Protein AF-A0A0H4VBC1-F1 (afdb_monomer)

Mean predicted aligned error: 12.27 Å

Structure (mmCIF, N/CA/C/O backbone):
data_AF-A0A0H4VBC1-F1
#
_entry.id   AF-A0A0H4VBC1-F1
#
loop_
_atom_site.group_PDB
_atom_site.id
_atom_site.type_symbol
_atom_site.label_atom_id
_atom_site.label_alt_id
_atom_site.label_comp_id
_atom_site.label_asym_id
_atom_site.label_entity_id
_atom_site.label_seq_id
_atom_site.pdbx_PDB_ins_code
_atom_site.Cartn_x
_atom_site.Cartn_y
_atom_site.Cartn_z
_atom_site.occupancy
_atom_site.B_iso_or_equiv
_atom_site.auth_seq_id
_atom_site.auth_comp_id
_atom_site.auth_asym_id
_atom_site.auth_atom_id
_atom_site.pdbx_PDB_model_num
ATOM 1 N N . MET A 1 1 ? 56.468 22.264 -82.785 1.00 53.75 1 MET A N 1
ATOM 2 C CA . MET A 1 1 ? 55.993 22.556 -81.410 1.00 53.75 1 MET A CA 1
ATOM 3 C C . MET A 1 1 ? 54.697 21.829 -81.029 1.00 53.75 1 MET A C 1
ATOM 5 O O . MET A 1 1 ? 54.545 21.547 -79.855 1.00 53.75 1 MET A O 1
ATOM 9 N N . SER A 1 2 ? 53.776 21.503 -81.947 1.00 61.81 2 SER A N 1
ATOM 10 C CA . SER A 1 2 ? 52.464 20.883 -81.644 1.00 61.81 2 SER A CA 1
ATOM 11 C C . SER A 1 2 ? 52.496 19.403 -81.222 1.00 61.81 2 SER A C 1
ATOM 13 O O . SER A 1 2 ? 51.635 18.975 -80.454 1.00 61.81 2 SER A O 1
ATOM 15 N N . GLU A 1 3 ? 53.475 18.618 -81.682 1.00 62.09 3 GLU A N 1
ATOM 16 C CA . GLU A 1 3 ? 53.537 17.172 -81.392 1.00 62.09 3 GLU A CA 1
ATOM 17 C C . GLU A 1 3 ? 53.832 16.857 -79.916 1.00 62.09 3 GLU A C 1
ATOM 19 O O . GLU A 1 3 ? 53.219 15.965 -79.333 1.00 62.09 3 GLU A O 1
ATOM 24 N N . ILE A 1 4 ? 54.704 17.643 -79.275 1.00 68.69 4 ILE A N 1
ATOM 25 C CA . ILE A 1 4 ? 55.049 17.481 -77.852 1.00 68.69 4 ILE A CA 1
ATOM 26 C C . ILE A 1 4 ? 53.831 17.788 -76.965 1.00 68.69 4 ILE A C 1
ATOM 28 O O . ILE A 1 4 ? 53.558 17.067 -76.007 1.00 68.69 4 ILE A O 1
ATOM 32 N N . TRP A 1 5 ? 53.051 18.815 -77.322 1.00 73.88 5 TRP A N 1
ATOM 33 C CA . TRP A 1 5 ? 51.832 19.187 -76.599 1.00 73.88 5 TRP A CA 1
ATOM 34 C C . TRP A 1 5 ? 50.707 18.161 -76.794 1.00 73.88 5 TRP A C 1
ATOM 36 O O . TRP A 1 5 ? 49.992 17.869 -75.839 1.00 73.88 5 TRP A O 1
ATOM 46 N N . SER A 1 6 ? 50.581 17.552 -77.980 1.00 78.94 6 SER A N 1
ATOM 47 C CA . SER A 1 6 ? 49.595 16.482 -78.215 1.00 78.94 6 SER A CA 1
ATOM 48 C C . SER A 1 6 ? 49.913 15.202 -77.441 1.00 78.94 6 SER A C 1
ATOM 50 O O . SER A 1 6 ? 49.010 14.614 -76.853 1.00 78.94 6 SER A O 1
ATOM 52 N N . SER A 1 7 ? 51.183 14.786 -77.389 1.00 82.88 7 SER A N 1
ATOM 53 C CA . SER A 1 7 ? 51.595 13.592 -76.633 1.00 82.88 7 SER A CA 1
ATOM 54 C C . SER A 1 7 ? 51.398 13.767 -75.121 1.00 82.88 7 SER A C 1
ATOM 56 O O . SER A 1 7 ? 50.868 12.877 -74.452 1.00 82.88 7 SER A O 1
ATOM 58 N N . GLN A 1 8 ? 51.732 14.948 -74.587 1.00 83.25 8 GLN A N 1
ATOM 59 C CA . GLN A 1 8 ? 51.510 15.274 -73.177 1.00 83.25 8 GLN A CA 1
ATOM 60 C C . GLN A 1 8 ? 50.017 15.275 -72.819 1.00 83.25 8 GLN A C 1
ATOM 62 O O . GLN A 1 8 ? 49.632 14.731 -71.786 1.00 83.25 8 GLN A O 1
ATOM 67 N N . LEU A 1 9 ? 49.168 15.853 -73.676 1.00 87.38 9 LEU A N 1
ATOM 68 C CA . LEU A 1 9 ? 47.716 15.858 -73.478 1.00 87.38 9 LEU A CA 1
ATOM 69 C C . LEU A 1 9 ? 47.111 14.453 -73.590 1.00 87.38 9 LEU A C 1
ATOM 71 O O . LEU A 1 9 ? 46.232 14.108 -72.803 1.00 87.38 9 LEU A O 1
ATOM 75 N N . PHE A 1 10 ? 47.601 13.626 -74.516 1.00 89.75 10 PHE A N 1
ATOM 76 C CA . PHE A 1 10 ? 47.170 12.237 -74.658 1.00 89.75 10 PHE A CA 1
ATOM 77 C C . PHE A 1 10 ? 47.454 11.425 -73.388 1.00 89.75 10 PHE A C 1
ATOM 79 O O . PHE A 1 10 ? 46.532 10.855 -72.805 1.00 89.75 10 PHE A O 1
ATOM 86 N N . TRP A 1 11 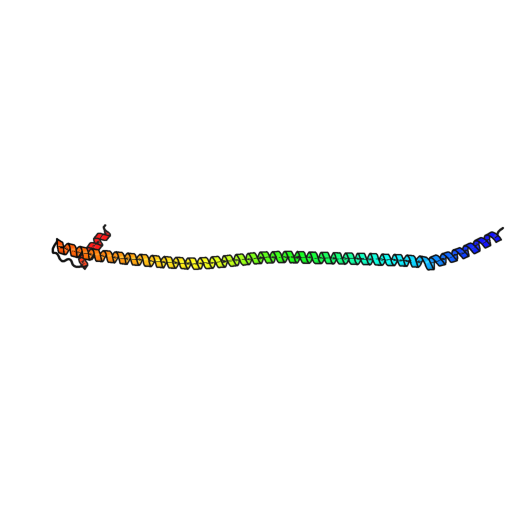? 48.701 11.417 -72.908 1.00 91.19 11 TRP A N 1
ATOM 87 C CA . TRP A 1 11 ? 49.060 10.686 -71.688 1.00 91.19 11 TRP A CA 1
ATOM 88 C C . TRP A 1 11 ? 48.377 11.240 -70.438 1.00 91.19 11 TRP A C 1
ATOM 90 O O . TRP A 1 11 ? 47.981 10.464 -69.569 1.00 91.19 11 TRP A O 1
ATOM 100 N N . LEU A 1 12 ? 48.172 12.558 -70.367 1.00 93.06 12 LEU A N 1
ATOM 101 C CA . LEU A 1 12 ? 47.396 13.178 -69.298 1.00 93.06 12 LEU A CA 1
ATOM 102 C C . LEU A 1 12 ? 45.958 12.653 -69.278 1.00 93.06 12 LEU A C 1
ATOM 104 O O . LEU A 1 12 ? 45.491 12.250 -68.217 1.00 93.06 12 LEU A O 1
ATOM 108 N N . LEU A 1 13 ? 45.274 12.592 -70.424 1.00 94.25 13 LEU A N 1
ATOM 109 C CA . LEU A 1 13 ? 43.914 12.047 -70.506 1.00 94.25 13 LEU A CA 1
ATOM 110 C C . LEU A 1 13 ? 43.861 10.552 -70.176 1.00 94.25 13 LEU A C 1
ATOM 112 O O . LEU A 1 13 ? 42.933 10.121 -69.494 1.00 94.25 13 LEU A O 1
ATOM 116 N N . VAL A 1 14 ? 44.855 9.769 -70.604 1.00 95.00 14 VAL A N 1
ATOM 117 C CA . VAL A 1 14 ? 44.938 8.334 -70.285 1.00 95.00 14 VAL A CA 1
ATOM 118 C C . VAL A 1 14 ? 45.088 8.115 -68.778 1.00 95.00 14 VAL A C 1
ATOM 120 O O . VAL A 1 14 ? 44.317 7.359 -68.186 1.00 95.00 14 VAL A O 1
ATOM 123 N N . ILE A 1 15 ? 46.041 8.797 -68.134 1.00 94.31 15 ILE A N 1
ATOM 124 C CA . ILE A 1 15 ? 46.277 8.664 -66.689 1.00 94.31 15 ILE A CA 1
ATOM 125 C C . ILE A 1 15 ? 45.087 9.216 -65.901 1.00 94.31 15 ILE A C 1
ATOM 127 O O . ILE A 1 15 ? 44.619 8.573 -64.962 1.00 94.31 15 ILE A O 1
ATOM 131 N N . PHE A 1 16 ? 44.562 10.376 -66.297 1.00 94.75 16 PHE A N 1
ATOM 132 C CA . PHE A 1 16 ? 43.399 10.981 -65.658 1.00 94.75 16 PHE A CA 1
ATOM 133 C C . PHE A 1 16 ? 42.169 10.074 -65.753 1.00 94.75 16 PHE A C 1
ATOM 135 O O . PHE A 1 16 ? 41.507 9.839 -64.745 1.00 94.75 16 PHE A O 1
ATOM 142 N N . GLY A 1 17 ? 41.894 9.505 -66.929 1.00 95.19 17 GLY A N 1
ATOM 143 C CA . GLY A 1 17 ? 40.803 8.554 -67.128 1.00 95.19 17 GLY A CA 1
ATOM 144 C C . GLY A 1 17 ? 40.964 7.300 -66.268 1.00 95.19 17 GLY A C 1
ATOM 145 O O . GLY A 1 17 ? 40.009 6.872 -65.622 1.00 95.19 17 GLY A O 1
ATOM 146 N N . LEU A 1 18 ? 42.180 6.751 -66.184 1.00 95.19 18 LEU A N 1
ATOM 147 C CA . LEU A 1 18 ? 42.472 5.594 -65.337 1.00 95.19 18 LEU A CA 1
ATOM 148 C C . LEU A 1 18 ? 42.237 5.901 -63.850 1.00 95.19 18 LEU A C 1
ATOM 150 O O . LEU A 1 18 ? 41.535 5.149 -63.174 1.00 95.19 18 LEU A O 1
ATOM 154 N N . VAL A 1 19 ? 42.752 7.025 -63.344 1.00 94.25 19 VAL A N 1
ATOM 155 C CA . VAL A 1 19 ? 42.541 7.454 -61.951 1.00 94.25 19 VAL A CA 1
ATOM 156 C C . VAL A 1 19 ? 41.061 7.723 -61.672 1.00 94.25 19 VAL A C 1
ATOM 158 O O . VAL A 1 19 ? 40.542 7.275 -60.649 1.00 94.25 19 VAL A O 1
ATOM 161 N N . TYR A 1 20 ? 40.359 8.391 -62.589 1.00 94.75 20 TYR A N 1
ATOM 162 C CA . TYR A 1 20 ? 38.929 8.667 -62.468 1.00 94.75 20 TYR A CA 1
ATOM 163 C C . TYR A 1 20 ? 38.113 7.376 -62.345 1.00 94.75 20 TYR A C 1
ATOM 165 O O . TYR A 1 20 ? 37.266 7.262 -61.459 1.00 94.75 20 TYR A O 1
ATOM 173 N N . VAL A 1 21 ? 38.405 6.369 -63.175 1.00 94.44 21 VAL A N 1
ATOM 174 C CA . VAL A 1 21 ? 37.735 5.063 -63.107 1.00 94.44 21 VAL A CA 1
ATOM 175 C C . VAL A 1 21 ? 38.075 4.330 -61.808 1.00 94.44 21 VAL A C 1
ATOM 177 O O . VAL A 1 21 ? 37.172 3.785 -61.175 1.00 94.44 21 VAL A O 1
ATOM 180 N N . VAL A 1 22 ? 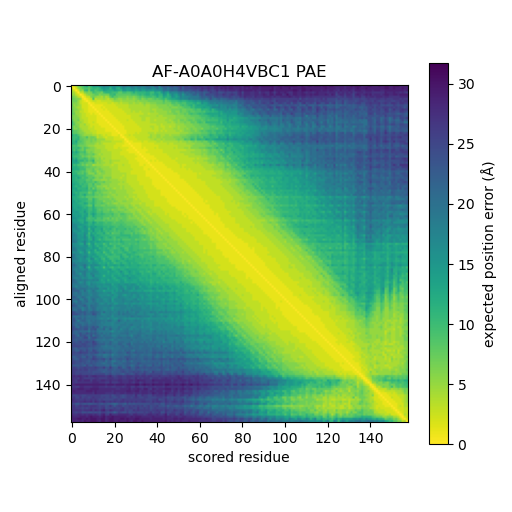39.333 4.342 -61.360 1.00 94.31 22 VAL A N 1
ATOM 181 C CA . VAL A 1 22 ? 39.739 3.697 -60.096 1.00 94.31 22 VAL A CA 1
ATOM 182 C C . VAL A 1 22 ? 39.043 4.335 -58.890 1.00 94.31 22 VAL A C 1
ATOM 184 O O . VAL A 1 22 ? 38.523 3.625 -58.028 1.00 94.31 22 VAL A O 1
ATOM 187 N N . ILE A 1 23 ? 38.972 5.665 -58.831 1.00 94.06 23 ILE A N 1
ATOM 188 C CA . ILE A 1 23 ? 38.303 6.374 -57.734 1.00 94.06 23 ILE A CA 1
ATOM 189 C C . ILE A 1 23 ? 36.786 6.178 -57.821 1.00 94.06 23 ILE A C 1
ATOM 191 O O . ILE A 1 23 ? 36.169 5.772 -56.836 1.00 94.06 23 ILE A O 1
ATOM 195 N N . GLY A 1 24 ? 36.191 6.402 -58.995 1.00 92.81 24 GLY A N 1
ATOM 196 C CA . GLY A 1 24 ? 34.745 6.331 -59.202 1.00 92.81 24 GLY A CA 1
ATOM 197 C C . GLY A 1 24 ? 34.171 4.922 -59.043 1.00 92.81 24 GLY A C 1
ATOM 198 O O . GLY A 1 24 ? 33.107 4.754 -58.453 1.00 92.81 24 GLY A O 1
ATOM 199 N N . ARG A 1 25 ? 34.876 3.890 -59.521 1.00 91.25 25 ARG A N 1
ATOM 200 C CA . ARG A 1 25 ? 34.430 2.488 -59.442 1.00 91.25 25 ARG A CA 1
ATOM 201 C C . ARG A 1 25 ? 34.923 1.773 -58.178 1.00 91.25 25 ARG A C 1
ATOM 203 O O . ARG A 1 25 ? 34.336 0.763 -57.806 1.00 91.25 25 ARG A O 1
ATOM 210 N N . GLY A 1 26 ? 35.988 2.262 -57.538 1.00 92.31 26 GLY A N 1
ATOM 211 C CA . GLY A 1 26 ? 36.637 1.603 -56.401 1.00 92.31 26 GLY A CA 1
ATOM 212 C C . GLY A 1 26 ? 36.434 2.312 -55.062 1.00 92.31 26 GLY A C 1
ATOM 213 O O . GLY A 1 26 ? 35.865 1.734 -54.137 1.00 92.31 26 GLY A O 1
ATOM 214 N N . MET A 1 27 ? 36.908 3.554 -54.933 1.00 91.94 27 MET A N 1
ATOM 215 C CA . MET A 1 27 ? 36.897 4.280 -53.653 1.00 91.94 27 MET A CA 1
ATOM 216 C C . MET A 1 27 ? 35.520 4.848 -53.298 1.00 91.94 27 MET A C 1
ATOM 218 O O . MET A 1 27 ? 35.065 4.670 -52.169 1.00 91.94 27 MET A O 1
ATOM 222 N N . VAL A 1 28 ? 34.835 5.487 -54.251 1.00 93.25 28 VAL A N 1
ATOM 223 C CA . VAL A 1 28 ? 33.527 6.124 -54.016 1.00 93.25 28 VAL A CA 1
ATOM 224 C C . VAL A 1 28 ? 32.477 5.127 -53.495 1.00 93.25 28 VAL A C 1
ATOM 226 O O . VAL A 1 28 ? 31.852 5.432 -52.477 1.00 93.25 28 VAL A O 1
ATOM 229 N N . PRO A 1 29 ? 32.314 3.914 -54.070 1.00 94.25 29 PRO A N 1
ATOM 230 C CA . PRO A 1 29 ? 31.348 2.942 -53.555 1.00 94.25 29 PRO A CA 1
ATOM 231 C C . PRO A 1 29 ? 31.647 2.492 -52.120 1.00 94.25 29 PRO A C 1
ATOM 233 O O . PRO A 1 29 ? 30.723 2.314 -51.332 1.00 94.25 29 PRO A O 1
ATOM 236 N N . LYS A 1 30 ? 32.928 2.357 -51.744 1.00 92.88 30 LYS A N 1
ATOM 237 C CA . LYS A 1 30 ? 33.328 1.976 -50.377 1.00 92.88 30 LYS A CA 1
ATOM 238 C C . LYS A 1 30 ? 33.007 3.055 -49.342 1.00 92.88 30 LYS A C 1
ATOM 240 O O . LYS A 1 30 ? 32.591 2.736 -48.227 1.00 92.88 30 LYS A O 1
ATOM 245 N N . VAL A 1 31 ? 33.185 4.325 -49.705 1.00 93.81 31 VAL A N 1
ATOM 246 C CA . VAL A 1 31 ? 32.817 5.449 -48.832 1.00 93.81 31 VAL A CA 1
ATOM 247 C C . VAL A 1 31 ? 31.300 5.508 -48.674 1.00 93.81 31 VAL A C 1
ATOM 249 O O . VAL A 1 31 ? 30.819 5.547 -47.545 1.00 93.81 31 VAL A O 1
ATOM 252 N N . MET A 1 32 ? 30.551 5.409 -49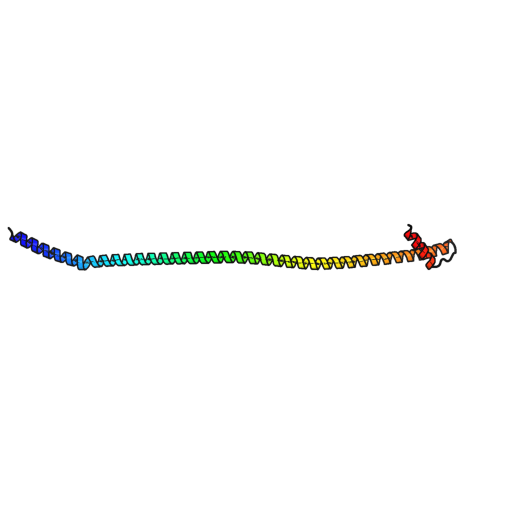.777 1.00 94.69 32 MET A N 1
ATOM 253 C CA . MET A 1 32 ? 29.084 5.394 -49.738 1.00 94.69 32 MET A CA 1
ATOM 254 C C . MET A 1 32 ? 28.532 4.227 -48.912 1.00 94.69 32 MET A C 1
ATOM 256 O O . MET A 1 32 ? 27.594 4.416 -48.145 1.00 94.69 32 MET A O 1
ATOM 260 N N . GLN A 1 33 ? 29.142 3.041 -48.998 1.00 95.25 33 GLN A N 1
ATOM 261 C CA . GLN A 1 33 ? 28.757 1.895 -48.172 1.00 95.25 33 GLN A CA 1
ATOM 262 C C . GLN A 1 33 ? 28.969 2.167 -46.677 1.00 95.25 33 GLN A C 1
ATOM 264 O O . GLN A 1 33 ? 28.088 1.879 -45.874 1.00 95.25 33 GLN A O 1
ATOM 269 N N . THR A 1 34 ? 30.117 2.734 -46.295 1.00 95.44 34 THR A N 1
ATOM 270 C CA . THR A 1 34 ? 30.400 3.072 -44.888 1.00 95.44 34 THR A CA 1
ATOM 271 C C . THR A 1 34 ? 29.424 4.118 -44.351 1.00 95.44 34 THR A C 1
ATOM 273 O O . THR A 1 34 ? 28.961 3.993 -43.220 1.00 95.44 34 THR A O 1
ATOM 276 N N . VAL A 1 35 ? 29.102 5.136 -45.154 1.00 96.00 35 VAL A N 1
ATOM 277 C CA . VAL A 1 35 ? 28.112 6.159 -44.787 1.00 96.00 35 VAL A CA 1
ATOM 278 C C . VAL A 1 35 ? 26.736 5.518 -44.611 1.00 96.00 35 VAL A C 1
ATOM 280 O O . VAL A 1 35 ? 26.155 5.651 -43.542 1.00 96.00 35 VAL A O 1
ATOM 283 N N . GLY A 1 36 ? 26.278 4.713 -45.575 1.00 96.44 36 GLY A N 1
ATOM 284 C CA . GLY A 1 36 ? 24.988 4.025 -45.477 1.00 96.44 36 GLY A CA 1
ATOM 285 C C . GLY A 1 36 ? 24.887 3.064 -44.286 1.00 96.44 36 GLY A C 1
ATOM 286 O O . GLY A 1 36 ? 23.842 2.994 -43.644 1.00 96.44 36 GLY A O 1
ATOM 287 N N . LEU A 1 37 ? 25.972 2.359 -43.941 1.00 96.50 37 LEU A N 1
ATOM 288 C CA . LEU A 1 37 ? 26.025 1.517 -42.740 1.00 96.50 37 LEU A CA 1
ATOM 289 C C . LEU A 1 37 ? 25.859 2.343 -41.461 1.00 96.50 37 LEU A C 1
ATOM 291 O O . LEU A 1 37 ? 25.099 1.949 -40.581 1.00 96.50 37 LEU A O 1
ATOM 295 N N . ARG A 1 38 ? 26.544 3.489 -41.364 1.00 97.19 38 ARG A N 1
ATOM 296 C CA . ARG A 1 38 ? 26.417 4.393 -40.212 1.00 97.19 38 ARG A CA 1
ATOM 297 C C . ARG A 1 38 ? 25.023 4.989 -40.117 1.00 97.19 38 ARG A C 1
ATOM 299 O O . ARG A 1 38 ? 24.458 4.980 -39.032 1.00 97.19 38 ARG A O 1
ATOM 306 N N . ASP A 1 39 ? 24.459 5.444 -41.229 1.00 96.94 39 ASP A N 1
ATOM 307 C CA . ASP A 1 39 ? 23.107 6.004 -41.257 1.00 96.94 39 ASP A CA 1
ATOM 308 C C . ASP A 1 39 ? 22.075 4.958 -40.825 1.00 96.94 39 ASP A C 1
ATOM 310 O O . ASP A 1 39 ? 21.218 5.239 -39.989 1.00 96.94 39 ASP A O 1
ATOM 314 N N . SER A 1 40 ? 22.200 3.722 -41.320 1.00 97.19 40 SER A N 1
ATOM 315 C CA . SER A 1 40 ? 21.334 2.614 -40.907 1.00 97.19 40 SER A CA 1
ATOM 316 C C . SER A 1 40 ? 21.502 2.266 -39.431 1.00 97.19 40 SER A C 1
ATOM 318 O O . SER A 1 40 ? 20.513 1.943 -38.775 1.00 97.19 40 SER A O 1
ATOM 320 N N . GLN A 1 41 ? 22.729 2.300 -38.909 1.00 97.69 41 GLN A N 1
ATOM 321 C CA . GLN A 1 41 ? 22.994 2.029 -37.501 1.00 97.69 41 GLN A CA 1
ATOM 322 C C . GLN A 1 41 ? 22.396 3.121 -36.612 1.00 97.69 41 GLN A C 1
ATOM 324 O O . GLN A 1 41 ? 21.658 2.806 -35.689 1.00 97.69 41 GLN A O 1
ATOM 329 N N . ILE A 1 42 ? 22.633 4.395 -36.935 1.00 97.94 42 ILE A N 1
ATOM 330 C CA . ILE A 1 42 ? 22.081 5.539 -36.199 1.00 97.94 42 ILE A CA 1
ATOM 331 C C . ILE A 1 42 ? 20.551 5.506 -36.222 1.00 97.94 42 ILE A C 1
ATOM 333 O O . ILE A 1 42 ? 19.918 5.710 -35.189 1.00 97.94 42 ILE A O 1
ATOM 337 N N . ALA A 1 43 ? 19.948 5.224 -37.381 1.00 97.69 43 ALA A N 1
ATOM 338 C CA . ALA A 1 43 ? 18.500 5.090 -37.494 1.00 97.69 43 ALA A CA 1
ATOM 339 C C . ALA A 1 43 ? 17.966 3.933 -36.634 1.00 97.69 43 ALA A C 1
ATOM 341 O O . ALA A 1 43 ? 16.946 4.093 -35.965 1.00 97.69 43 ALA A O 1
ATOM 342 N N . GLY A 1 44 ? 18.665 2.794 -36.617 1.00 98.19 44 GLY A N 1
ATOM 343 C CA . GLY A 1 44 ? 18.325 1.648 -35.774 1.00 98.19 44 GLY A CA 1
ATOM 344 C C . GLY A 1 44 ? 18.427 1.960 -34.282 1.00 98.19 44 GLY A C 1
ATOM 345 O O . GLY A 1 44 ? 17.490 1.684 -33.535 1.00 98.19 44 GLY A O 1
ATOM 346 N N . ASP A 1 45 ? 19.519 2.595 -33.860 1.00 97.88 45 ASP A N 1
ATOM 347 C CA . ASP A 1 45 ? 19.756 2.973 -32.467 1.00 97.88 45 ASP A CA 1
ATOM 348 C C . ASP A 1 45 ? 18.722 4.003 -31.989 1.00 97.88 45 ASP A C 1
ATOM 350 O O . ASP A 1 45 ? 18.189 3.882 -30.885 1.00 97.88 45 ASP A O 1
ATOM 354 N N . LEU A 1 46 ? 18.376 4.983 -32.832 1.00 98.19 46 LEU A N 1
ATOM 355 C CA . LEU A 1 46 ? 17.349 5.975 -32.517 1.00 98.19 46 LEU A CA 1
ATOM 356 C C . LEU A 1 46 ? 15.958 5.339 -32.414 1.00 98.19 46 LEU A C 1
ATOM 358 O O . LEU A 1 46 ? 15.218 5.644 -31.481 1.00 98.19 46 LEU A O 1
ATOM 362 N N . ALA A 1 47 ? 15.610 4.432 -33.332 1.00 98.19 47 ALA A N 1
ATOM 363 C CA . ALA A 1 47 ? 14.341 3.711 -33.283 1.00 98.19 47 ALA A CA 1
ATOM 364 C C . ALA A 1 47 ? 14.241 2.822 -32.033 1.00 98.19 47 ALA A C 1
ATOM 366 O O . ALA A 1 47 ? 13.207 2.806 -31.369 1.00 98.19 47 ALA A O 1
ATOM 367 N N . ALA A 1 48 ? 15.324 2.127 -31.673 1.00 98.06 48 ALA A N 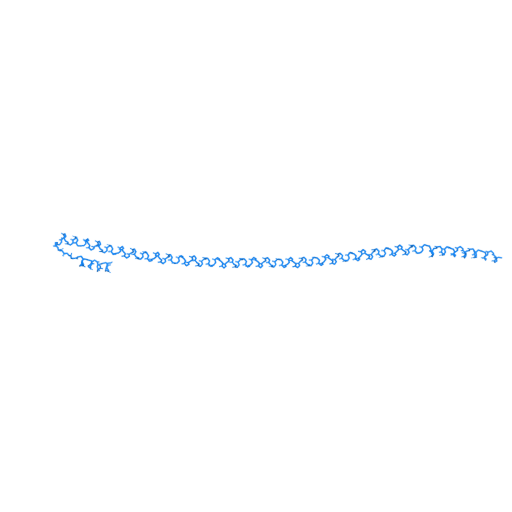1
ATOM 368 C CA . ALA A 1 48 ? 15.383 1.317 -30.461 1.00 98.06 48 ALA A CA 1
ATOM 369 C C . ALA A 1 48 ? 15.272 2.176 -29.193 1.00 98.06 48 ALA A C 1
ATOM 371 O O . ALA A 1 48 ? 14.546 1.816 -28.268 1.00 98.06 48 ALA A O 1
ATOM 372 N N . ALA A 1 49 ? 15.947 3.329 -29.157 1.00 98.06 49 ALA A N 1
ATOM 373 C CA . ALA A 1 49 ? 15.858 4.268 -28.045 1.00 98.06 49 ALA A CA 1
ATOM 374 C C . ALA A 1 49 ? 14.443 4.838 -27.888 1.00 98.06 49 ALA A C 1
ATOM 376 O O . ALA A 1 49 ? 13.949 4.913 -26.764 1.00 98.06 49 ALA A O 1
ATOM 377 N N . GLN A 1 50 ? 13.781 5.196 -28.994 1.00 98.06 50 GLN A N 1
ATOM 378 C CA . GLN A 1 50 ? 12.401 5.677 -28.965 1.00 98.06 50 GLN A CA 1
ATOM 379 C C . GLN A 1 50 ? 11.447 4.584 -28.479 1.00 98.06 50 GLN A C 1
ATOM 381 O O . GLN A 1 50 ? 10.696 4.817 -27.543 1.00 98.06 50 GLN A O 1
ATOM 386 N N . ALA A 1 51 ? 11.543 3.367 -29.020 1.00 98.12 51 ALA A N 1
ATOM 387 C CA . ALA A 1 51 ? 10.707 2.250 -28.583 1.00 98.12 51 ALA A CA 1
ATOM 388 C C . ALA A 1 51 ? 10.900 1.922 -27.091 1.00 98.12 51 ALA A C 1
ATOM 390 O O . ALA A 1 51 ? 9.937 1.634 -26.383 1.00 98.12 51 ALA A O 1
ATOM 391 N N . ALA A 1 52 ? 12.138 1.994 -26.591 1.00 98.06 52 ALA A N 1
ATOM 392 C CA . ALA A 1 52 ? 12.425 1.807 -25.173 1.00 98.06 52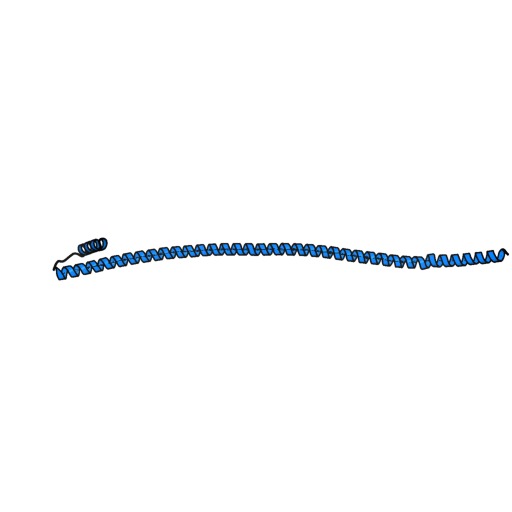 ALA A CA 1
ATOM 393 C C . ALA A 1 52 ? 11.849 2.935 -24.301 1.00 98.06 52 ALA A C 1
ATOM 395 O O . ALA A 1 52 ? 11.435 2.673 -23.173 1.00 98.06 52 ALA A O 1
ATOM 396 N N . ARG A 1 53 ? 11.822 4.177 -24.805 1.00 98.25 53 ARG A N 1
ATOM 397 C CA . ARG A 1 53 ? 11.182 5.313 -24.127 1.00 98.25 53 ARG A CA 1
ATOM 398 C C . ARG A 1 53 ? 9.673 5.151 -24.079 1.00 98.25 53 ARG A C 1
ATOM 400 O O . ARG A 1 53 ? 9.123 5.187 -22.987 1.00 98.25 53 ARG A O 1
ATOM 407 N N . ASP A 1 54 ? 9.048 4.864 -25.213 1.00 98.31 54 ASP A N 1
ATOM 408 C CA . ASP A 1 54 ? 7.600 4.680 -25.304 1.00 98.31 54 ASP A CA 1
ATOM 409 C C . ASP A 1 54 ? 7.133 3.537 -24.383 1.00 98.31 54 ASP A C 1
ATOM 411 O O . ASP A 1 54 ? 6.178 3.692 -23.626 1.00 98.31 54 ASP A O 1
ATOM 415 N N . ALA A 1 55 ? 7.860 2.412 -24.364 1.00 97.81 55 ALA A N 1
ATOM 416 C CA . ALA A 1 55 ? 7.557 1.292 -23.474 1.00 97.81 55 ALA A CA 1
ATOM 417 C C . ALA A 1 55 ? 7.743 1.635 -21.984 1.00 97.81 55 ALA A C 1
ATOM 419 O O . ALA A 1 55 ? 7.009 1.126 -21.134 1.00 97.81 55 ALA A O 1
ATOM 420 N N . ALA A 1 56 ? 8.729 2.472 -21.645 1.00 98.06 56 ALA A N 1
ATOM 421 C CA . ALA A 1 56 ? 8.935 2.929 -20.274 1.00 98.06 56 ALA A CA 1
ATOM 422 C C . ALA A 1 56 ? 7.810 3.871 -19.824 1.00 98.06 56 ALA A C 1
ATOM 424 O O . ALA A 1 56 ? 7.299 3.703 -18.717 1.00 98.06 56 ALA A O 1
ATOM 425 N N . ASP A 1 57 ? 7.400 4.799 -20.688 1.00 98.12 57 ASP A N 1
ATOM 426 C CA . ASP A 1 57 ? 6.319 5.746 -20.414 1.00 98.12 57 ASP A CA 1
ATOM 427 C C . ASP A 1 57 ? 4.976 5.009 -20.249 1.00 98.12 57 ASP A C 1
ATOM 429 O O . ASP A 1 57 ? 4.254 5.252 -19.280 1.00 98.12 57 ASP A O 1
ATOM 433 N N . GLU A 1 58 ? 4.676 4.028 -21.110 1.00 97.94 58 GLU A N 1
ATOM 434 C CA . GLU A 1 58 ? 3.480 3.180 -20.986 1.00 97.94 58 GLU A CA 1
ATOM 435 C C . GLU A 1 58 ? 3.496 2.364 -19.681 1.00 97.94 58 GLU A C 1
ATOM 437 O O . GLU A 1 58 ? 2.496 2.290 -18.957 1.00 97.94 58 GLU A O 1
ATOM 442 N N . ALA A 1 59 ? 4.641 1.766 -19.338 1.00 97.94 59 ALA A N 1
ATOM 443 C CA . ALA A 1 59 ? 4.789 1.008 -18.100 1.00 97.94 59 ALA A CA 1
ATOM 444 C C . ALA A 1 59 ? 4.637 1.899 -16.857 1.00 97.94 59 ALA A C 1
ATOM 446 O O . ALA A 1 59 ? 4.027 1.475 -15.867 1.00 97.94 59 ALA A O 1
ATOM 447 N N . GLU A 1 60 ? 5.165 3.124 -16.902 1.00 97.94 60 GLU A N 1
ATOM 448 C CA . GLU A 1 60 ? 5.021 4.109 -15.836 1.00 97.94 60 GLU A CA 1
ATOM 449 C C . GLU A 1 60 ? 3.561 4.545 -15.678 1.00 97.94 60 GLU A C 1
ATOM 451 O O . GLU A 1 60 ? 3.046 4.545 -14.558 1.00 97.94 60 GLU A O 1
ATOM 456 N N . GLU A 1 61 ? 2.862 4.853 -16.770 1.00 97.75 61 GLU A N 1
ATOM 457 C CA . GLU A 1 61 ? 1.445 5.218 -16.733 1.00 97.75 61 GLU A CA 1
ATOM 458 C C . GLU A 1 61 ? 0.589 4.074 -16.168 1.00 97.75 61 GLU A C 1
ATOM 460 O O . GLU A 1 61 ? -0.206 4.276 -15.242 1.00 97.75 61 GLU A O 1
ATOM 465 N N . ALA A 1 62 ? 0.806 2.843 -16.640 1.00 97.38 62 ALA A N 1
ATOM 466 C CA . ALA A 1 62 ? 0.111 1.662 -16.140 1.00 97.38 62 ALA A CA 1
ATOM 467 C C . ALA A 1 62 ? 0.419 1.385 -14.660 1.00 97.38 62 ALA A C 1
ATOM 469 O O . ALA A 1 62 ? -0.443 0.913 -13.910 1.00 97.38 62 ALA A O 1
ATOM 470 N N . TRP A 1 63 ? 1.647 1.643 -14.206 1.00 97.44 63 TRP A N 1
ATOM 471 C CA . TRP A 1 63 ? 2.003 1.548 -12.791 1.00 97.44 63 TRP A CA 1
ATOM 472 C C . TRP A 1 63 ? 1.308 2.628 -11.958 1.00 97.44 63 TRP A C 1
ATOM 474 O O . TRP A 1 63 ? 0.654 2.286 -10.975 1.00 97.44 63 TRP A O 1
ATOM 484 N N . ARG A 1 64 ? 1.352 3.896 -12.386 1.00 97.44 64 ARG A N 1
ATOM 485 C CA . ARG A 1 64 ? 0.681 5.017 -11.705 1.00 97.44 64 ARG A CA 1
ATOM 486 C C . ARG A 1 64 ? -0.824 4.785 -11.579 1.00 97.44 64 ARG A C 1
ATOM 488 O O . ARG A 1 64 ? -1.386 4.998 -10.508 1.00 97.44 64 ARG A O 1
ATOM 495 N N . LYS A 1 65 ? -1.474 4.295 -12.640 1.00 97.62 65 LYS A N 1
ATOM 496 C CA . LYS A 1 65 ? -2.902 3.954 -12.616 1.00 97.62 65 LYS A CA 1
ATOM 497 C C . LYS A 1 65 ? -3.202 2.860 -11.590 1.00 97.62 65 LYS A C 1
ATOM 499 O O . LYS A 1 65 ? -4.068 3.045 -10.741 1.00 97.62 65 LYS A O 1
ATOM 504 N N . ARG A 1 66 ? -2.453 1.751 -11.624 1.00 97.06 66 ARG A N 1
ATOM 505 C CA . ARG A 1 66 ? -2.622 0.645 -10.665 1.00 97.06 66 ARG A CA 1
ATOM 506 C C . ARG A 1 66 ? -2.384 1.089 -9.226 1.00 97.06 66 ARG A C 1
ATOM 508 O O . ARG A 1 66 ? -3.120 0.664 -8.345 1.00 97.06 66 ARG A O 1
ATOM 515 N N . GLU A 1 67 ? -1.383 1.930 -8.986 1.00 97.50 67 GLU A N 1
ATOM 516 C CA . GLU A 1 67 ? -1.074 2.445 -7.651 1.00 97.50 67 GLU A CA 1
ATOM 517 C C . GLU A 1 67 ? -2.202 3.330 -7.108 1.00 97.50 67 GLU A C 1
ATOM 519 O O . GLU A 1 67 ? -2.627 3.153 -5.965 1.00 97.50 67 GLU A O 1
ATOM 524 N N . ASN A 1 68 ? -2.749 4.227 -7.933 1.00 97.06 68 ASN A N 1
ATOM 525 C CA . ASN A 1 68 ? -3.890 5.056 -7.547 1.00 97.06 68 ASN A CA 1
ATOM 526 C C . ASN A 1 68 ? -5.130 4.205 -7.243 1.00 97.06 68 ASN A C 1
ATOM 528 O O . ASN A 1 68 ? -5.717 4.351 -6.174 1.00 97.06 68 ASN A O 1
ATOM 532 N N . GLU A 1 69 ? -5.474 3.254 -8.116 1.00 97.25 69 GLU A N 1
ATOM 533 C CA . GLU A 1 69 ? -6.602 2.346 -7.876 1.00 97.25 69 GLU A CA 1
ATOM 534 C C . GLU A 1 69 ? -6.389 1.478 -6.624 1.00 97.25 69 GLU A C 1
ATOM 536 O O . GLU A 1 69 ? -7.328 1.208 -5.879 1.00 97.25 69 GLU A O 1
ATOM 541 N N . ASN A 1 70 ? -5.159 1.019 -6.364 1.00 97.44 70 ASN A N 1
ATOM 542 C CA . ASN A 1 70 ? -4.833 0.267 -5.152 1.00 97.44 70 ASN A CA 1
ATOM 543 C C . ASN A 1 70 ? -5.016 1.128 -3.897 1.00 97.44 70 ASN A C 1
ATOM 545 O O . ASN A 1 70 ? -5.540 0.638 -2.896 1.00 97.44 70 ASN A O 1
ATOM 549 N N . ARG A 1 71 ? -4.602 2.398 -3.945 1.00 97.31 71 ARG A N 1
ATOM 550 C CA . ARG A 1 71 ? -4.759 3.350 -2.841 1.00 97.31 71 ARG A CA 1
ATOM 551 C C . ARG A 1 71 ? -6.229 3.647 -2.559 1.00 97.31 71 ARG A C 1
ATOM 553 O O . ARG A 1 71 ? -6.619 3.642 -1.394 1.00 97.31 71 ARG A O 1
ATOM 560 N N . GLU A 1 72 ? -7.032 3.856 -3.598 1.00 97.50 72 GLU A N 1
ATOM 561 C CA . GLU A 1 72 ? -8.485 4.026 -3.480 1.00 97.50 72 GLU A CA 1
ATOM 562 C C . GLU A 1 72 ? -9.129 2.780 -2.863 1.00 97.50 72 GLU A C 1
ATOM 564 O O . GLU A 1 72 ? -9.767 2.875 -1.817 1.00 97.50 72 GLU A O 1
ATOM 569 N N . ARG A 1 73 ? -8.840 1.589 -3.406 1.00 97.12 73 ARG A N 1
ATOM 570 C CA . ARG A 1 73 ? -9.348 0.315 -2.868 1.00 97.12 73 ARG A CA 1
ATOM 571 C C . ARG A 1 73 ? -8.939 0.077 -1.412 1.00 97.12 73 ARG A C 1
ATOM 573 O O . ARG A 1 73 ? -9.729 -0.444 -0.630 1.00 97.12 73 ARG A O 1
ATOM 580 N N . ALA A 1 74 ? -7.722 0.458 -1.025 1.00 97.19 74 ALA A N 1
ATOM 581 C CA . ALA A 1 74 ? -7.271 0.363 0.361 1.00 97.19 74 ALA A CA 1
ATOM 582 C C . ALA A 1 74 ? -8.038 1.326 1.280 1.00 97.19 74 ALA A C 1
ATOM 584 O O . ALA A 1 74 ? -8.428 0.939 2.383 1.00 97.19 74 ALA A O 1
ATOM 585 N N . GLN A 1 75 ? -8.275 2.563 0.836 1.00 97.75 75 GLN A N 1
ATOM 586 C CA . GLN A 1 75 ? -9.047 3.543 1.596 1.00 97.75 75 GLN A CA 1
ATOM 587 C C . GLN A 1 75 ? -10.502 3.093 1.772 1.00 97.75 75 GLN A C 1
ATOM 589 O O . GLN A 1 75 ? -11.032 3.180 2.882 1.00 97.75 75 GLN A O 1
ATOM 594 N N . ASP A 1 76 ? -11.113 2.558 0.716 1.00 97.88 76 ASP A N 1
ATOM 595 C CA . ASP A 1 76 ? -12.470 2.015 0.746 1.00 97.88 76 ASP A CA 1
ATOM 596 C C . ASP A 1 76 ? -12.575 0.826 1.698 1.00 97.88 76 ASP A C 1
ATOM 598 O O . ASP A 1 76 ? -13.450 0.813 2.561 1.00 97.88 76 ASP A O 1
ATOM 602 N N . LEU A 1 77 ? -11.627 -0.115 1.636 1.00 98.19 77 LEU A N 1
ATOM 603 C CA . LEU A 1 77 ? -11.587 -1.263 2.543 1.00 98.19 77 LEU A CA 1
ATOM 604 C C . LEU A 1 77 ? -11.470 -0.829 4.011 1.00 98.19 77 LEU A C 1
ATOM 606 O O . LEU A 1 77 ? -12.141 -1.379 4.885 1.00 98.19 77 LEU A O 1
ATOM 610 N N . VAL A 1 78 ? -10.630 0.168 4.303 1.00 97.88 78 VAL A N 1
ATOM 611 C CA . VAL A 1 78 ? -10.491 0.713 5.662 1.00 97.88 78 VAL A CA 1
ATOM 612 C C . VAL A 1 78 ? -11.784 1.389 6.116 1.00 97.88 78 VAL A C 1
ATOM 614 O O . VAL A 1 78 ? -12.183 1.224 7.271 1.00 97.88 78 VAL A O 1
ATOM 617 N N . ASN A 1 79 ? -12.444 2.139 5.236 1.00 97.94 79 ASN A N 1
ATOM 618 C CA . ASN A 1 79 ? -13.707 2.805 5.544 1.00 97.94 79 ASN A CA 1
ATOM 619 C C . ASN A 1 79 ? -14.832 1.788 5.787 1.00 97.94 79 ASN A C 1
ATOM 621 O O . ASN A 1 79 ? -15.545 1.901 6.783 1.00 97.94 79 ASN A O 1
ATOM 625 N N . GLU A 1 80 ? -14.942 0.761 4.943 1.00 97.81 80 GLU A N 1
ATOM 626 C CA . GLU A 1 80 ? -15.903 -0.333 5.097 1.00 97.81 80 GLU A CA 1
ATOM 627 C C . GLU A 1 80 ? -15.665 -1.097 6.405 1.00 97.81 80 GLU A C 1
ATOM 629 O O . GLU A 1 80 ? -16.595 -1.311 7.187 1.00 97.81 80 GLU A O 1
ATOM 634 N N . ALA A 1 81 ? -14.411 -1.452 6.700 1.00 97.88 81 ALA A N 1
ATOM 635 C CA . ALA A 1 81 ? -14.055 -2.142 7.935 1.00 97.88 81 ALA A CA 1
ATOM 636 C C . ALA A 1 81 ? -14.399 -1.306 9.178 1.00 97.88 81 ALA A C 1
ATOM 638 O O . ALA A 1 81 ? -14.942 -1.842 10.146 1.00 97.88 81 ALA A O 1
ATOM 639 N N . LYS A 1 82 ? -14.135 0.009 9.149 1.00 97.88 82 LYS A N 1
ATOM 640 C CA . LYS A 1 82 ? -14.516 0.933 10.228 1.00 97.88 82 LYS A CA 1
ATOM 641 C C . LYS A 1 82 ? -16.029 1.014 10.398 1.00 97.88 82 LYS A C 1
ATOM 643 O O . LYS A 1 82 ? -16.499 0.875 11.524 1.00 97.88 82 LYS A O 1
ATOM 648 N N . ALA A 1 83 ? -16.779 1.180 9.310 1.00 97.75 83 ALA A N 1
ATOM 649 C CA . ALA A 1 83 ? -18.238 1.244 9.349 1.00 97.75 83 ALA A CA 1
ATOM 650 C C . ALA A 1 83 ? -18.840 -0.054 9.911 1.00 97.75 83 ALA A C 1
ATOM 652 O O . ALA A 1 83 ? -19.691 -0.021 10.798 1.00 97.75 83 ALA A O 1
ATOM 653 N N . LYS A 1 84 ? -18.335 -1.214 9.473 1.00 97.62 84 LYS A N 1
ATOM 654 C CA . LYS A 1 84 ? -18.761 -2.521 9.986 1.00 97.62 84 LYS A CA 1
ATOM 655 C C . LYS A 1 84 ? -18.427 -2.702 11.469 1.00 97.62 84 LYS A C 1
ATOM 657 O O . LYS A 1 84 ? -19.241 -3.235 12.222 1.00 97.62 84 LYS A O 1
ATOM 662 N N . ALA A 1 85 ? -17.245 -2.262 11.900 1.00 97.06 85 ALA A N 1
ATOM 663 C CA . ALA A 1 85 ? -16.837 -2.321 13.301 1.00 97.06 85 ALA A CA 1
ATOM 664 C C . ALA A 1 85 ? -17.695 -1.409 14.190 1.00 97.06 85 ALA A C 1
ATOM 666 O O . ALA A 1 85 ? -18.101 -1.832 15.272 1.00 97.06 85 ALA A O 1
ATOM 667 N N . GLN A 1 86 ? -18.010 -0.195 13.729 1.00 97.75 86 GLN A N 1
ATOM 668 C CA . GLN A 1 86 ? -18.922 0.725 14.414 1.00 97.75 86 GLN A CA 1
ATOM 669 C C . GLN A 1 86 ? -20.314 0.108 14.552 1.00 97.75 86 GLN A C 1
ATOM 671 O O . GLN A 1 86 ? -20.777 -0.060 15.676 1.00 97.75 86 GLN A O 1
ATOM 676 N N . ALA A 1 87 ? -20.910 -0.364 13.453 1.00 97.81 87 ALA A N 1
ATOM 677 C CA . ALA A 1 87 ? -22.226 -1.002 13.477 1.00 97.81 87 ALA A CA 1
ATOM 678 C C . ALA A 1 87 ? -22.272 -2.229 14.407 1.00 97.81 87 ALA A C 1
ATOM 680 O O . ALA A 1 87 ? -23.213 -2.402 15.179 1.00 97.81 87 ALA A O 1
ATOM 681 N N . SER A 1 88 ? -21.233 -3.076 14.392 1.00 97.25 88 SER A N 1
ATOM 682 C CA . SER A 1 88 ? -21.155 -4.216 15.313 1.00 97.25 88 SER A CA 1
ATOM 683 C C . SER A 1 88 ? -21.000 -3.788 16.773 1.00 97.25 88 SER A C 1
ATOM 685 O O . SER A 1 88 ? -21.455 -4.514 17.656 1.00 97.25 88 SER A O 1
ATOM 687 N N . THR A 1 89 ? -20.318 -2.674 17.038 1.00 97.50 89 THR A N 1
ATOM 688 C CA . THR A 1 89 ? -20.127 -2.154 18.396 1.00 97.50 89 THR A CA 1
ATOM 689 C C . THR A 1 89 ? -21.429 -1.572 18.924 1.00 97.50 89 THR A C 1
ATOM 691 O O . THR A 1 89 ? -21.826 -1.909 20.033 1.00 97.50 89 THR A O 1
ATOM 694 N N . GLU A 1 90 ? -22.125 -0.774 18.116 1.00 97.19 90 GLU A N 1
AT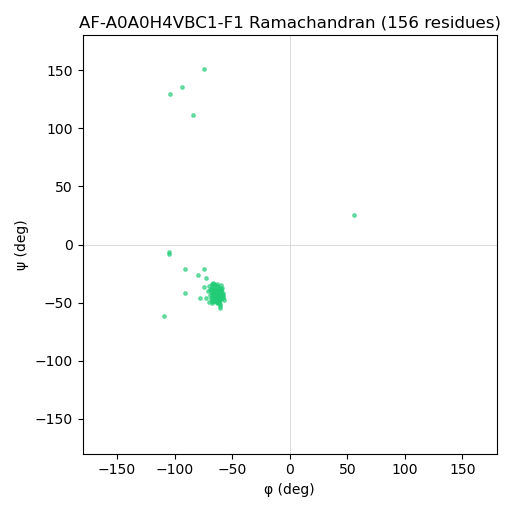OM 695 C CA . GLU A 1 90 ? -23.437 -0.210 18.445 1.00 97.19 90 GLU A CA 1
ATOM 696 C C . GLU A 1 90 ? -24.470 -1.307 18.716 1.00 97.19 90 GLU A C 1
ATOM 698 O O . GLU A 1 90 ? -25.165 -1.250 19.727 1.00 97.19 90 GLU A O 1
ATOM 703 N N . ALA A 1 91 ? -24.516 -2.353 17.882 1.00 97.56 91 ALA A N 1
ATOM 704 C CA . ALA A 1 91 ? -25.416 -3.486 18.090 1.00 97.56 91 ALA A CA 1
ATOM 705 C C . ALA A 1 91 ? -25.147 -4.211 19.420 1.00 97.56 91 ALA A C 1
ATOM 707 O O . ALA A 1 91 ? -26.075 -4.471 20.182 1.00 97.56 91 ALA A O 1
ATOM 708 N N . LYS A 1 92 ? -23.874 -4.490 19.733 1.00 97.12 92 LYS A N 1
ATOM 709 C CA . LYS A 1 92 ? -23.488 -5.118 21.007 1.00 97.12 92 LYS A CA 1
ATOM 710 C C . LYS A 1 92 ? -23.781 -4.220 22.203 1.00 97.12 92 LYS A C 1
ATOM 712 O O . LYS A 1 92 ? -24.209 -4.711 23.239 1.00 97.12 92 LYS A O 1
ATOM 717 N N . LEU A 1 93 ? -23.541 -2.917 22.073 1.00 97.75 93 LEU A N 1
ATOM 718 C CA . LEU A 1 93 ? -23.835 -1.954 23.128 1.00 97.75 93 LEU A CA 1
ATOM 719 C C . LEU A 1 93 ? -25.339 -1.915 23.415 1.00 97.75 93 LEU A C 1
ATOM 721 O O . LEU A 1 93 ? -25.726 -1.947 24.576 1.00 97.75 93 LEU A O 1
ATOM 725 N N . ALA A 1 94 ? -26.174 -1.902 22.372 1.00 97.06 94 ALA A N 1
ATOM 726 C CA . ALA A 1 94 ? -27.626 -1.931 22.509 1.00 97.06 94 ALA A CA 1
ATOM 727 C C . ALA A 1 94 ? -28.119 -3.224 23.181 1.00 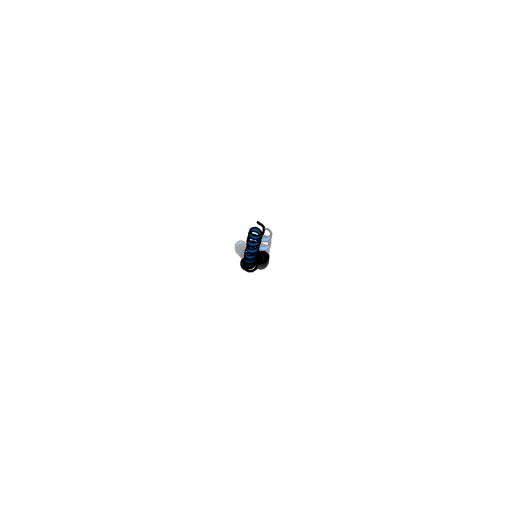97.06 94 ALA A C 1
ATOM 729 O O . ALA A 1 94 ? -28.968 -3.166 24.067 1.00 97.06 94 ALA A O 1
ATOM 730 N N . GLU A 1 95 ? -27.558 -4.378 22.811 1.00 97.00 95 GLU A N 1
ATOM 731 C CA . GLU A 1 95 ? -27.871 -5.666 23.443 1.00 97.00 95 GLU A CA 1
ATOM 732 C C . GLU A 1 95 ? -27.493 -5.678 24.931 1.00 97.00 95 GLU A C 1
ATOM 734 O O . GLU A 1 95 ? -28.301 -6.049 25.783 1.00 97.00 95 GLU A O 1
ATOM 739 N N . VAL A 1 96 ? -26.281 -5.221 25.259 1.00 97.62 96 VAL A N 1
ATOM 740 C CA . VAL A 1 96 ? -25.815 -5.133 26.648 1.00 97.62 96 VAL A CA 1
ATOM 741 C C . VAL A 1 96 ? -26.669 -4.154 27.449 1.00 97.62 96 VAL A C 1
ATOM 743 O O . VAL A 1 96 ? -27.036 -4.471 28.577 1.00 97.62 96 VAL A O 1
ATOM 746 N N . GLN A 1 97 ? -27.021 -2.999 26.878 1.00 97.06 97 GLN A N 1
ATOM 747 C CA . GLN A 1 97 ? -27.866 -2.014 27.547 1.00 97.06 97 GLN A CA 1
ATOM 748 C C . GLN A 1 97 ? -29.249 -2.591 27.863 1.00 97.06 97 GLN A C 1
ATOM 750 O O . GLN A 1 97 ? -29.686 -2.492 29.003 1.00 97.06 97 GLN A O 1
ATOM 755 N N . ALA A 1 98 ? -29.882 -3.288 26.915 1.00 97.25 98 ALA A N 1
ATOM 756 C CA . ALA A 1 98 ? -31.159 -3.959 27.161 1.00 97.25 98 ALA A CA 1
ATOM 757 C C . ALA A 1 98 ? -31.058 -5.008 28.287 1.00 97.25 98 ALA A C 1
ATOM 759 O O . ALA A 1 98 ? -31.958 -5.130 29.118 1.00 97.25 98 ALA A O 1
ATOM 760 N N . GLY A 1 99 ? -29.942 -5.742 28.353 1.00 97.00 99 GLY A N 1
ATOM 761 C CA . GLY A 1 99 ? -29.676 -6.686 29.439 1.00 97.00 99 GLY A CA 1
ATOM 762 C C . GLY A 1 99 ? -29.447 -6.016 30.799 1.00 97.00 99 GLY A C 1
ATOM 763 O O . GLY A 1 99 ? -29.823 -6.581 31.826 1.00 97.00 99 GLY A O 1
ATOM 764 N N . ILE A 1 100 ? -28.837 -4.828 30.825 1.00 97.62 100 ILE A N 1
ATOM 765 C CA . ILE A 1 100 ? -28.671 -4.021 32.043 1.00 97.62 100 ILE A CA 1
ATOM 766 C C . ILE A 1 100 ? -30.026 -3.493 32.512 1.00 97.62 100 ILE A C 1
ATOM 768 O O . ILE A 1 100 ? -30.335 -3.616 33.695 1.00 97.62 100 ILE A O 1
ATOM 772 N N . ASP A 1 101 ? -30.840 -2.962 31.600 1.00 97.12 101 ASP A N 1
ATOM 773 C CA . ASP A 1 101 ? -32.158 -2.408 31.918 1.00 97.12 101 ASP A CA 1
ATOM 774 C C . ASP A 1 101 ? -33.071 -3.492 32.515 1.00 97.12 101 ASP A C 1
ATOM 776 O O . ASP A 1 101 ? -33.667 -3.293 33.571 1.00 97.12 101 ASP A O 1
ATOM 780 N N . SER A 1 102 ? -33.079 -4.694 31.927 1.00 97.25 102 SER A N 1
ATOM 781 C CA . SER A 1 102 ? -33.820 -5.840 32.472 1.00 97.25 102 SER A CA 1
ATOM 782 C C . SER A 1 102 ? -33.331 -6.256 33.867 1.00 97.25 102 SER A C 1
ATOM 784 O O . SER A 1 102 ? -34.143 -6.516 34.753 1.00 97.25 102 SER A O 1
ATOM 786 N N . GLN A 1 103 ? -32.015 -6.291 34.101 1.00 97.31 103 GLN A N 1
ATOM 787 C CA . GLN A 1 103 ? -31.468 -6.600 35.428 1.00 97.31 103 GLN A CA 1
ATOM 788 C C . GLN A 1 103 ? -31.813 -5.529 36.465 1.00 97.31 103 GLN A C 1
ATOM 790 O O . GLN A 1 103 ? -31.999 -5.855 37.642 1.00 97.31 103 GLN A O 1
ATOM 795 N N . LEU A 1 104 ? -31.881 -4.265 36.045 1.00 97.62 104 LEU A N 1
ATOM 796 C CA . LEU A 1 104 ? -32.275 -3.157 36.903 1.00 97.62 104 LEU A CA 1
ATOM 797 C C . LEU A 1 104 ? -33.744 -3.296 37.312 1.00 97.62 104 LEU A C 1
ATOM 799 O O . LEU A 1 104 ? -34.029 -3.264 38.506 1.00 97.62 104 LEU A O 1
ATOM 803 N N . GLU A 1 105 ? -34.643 -3.555 36.360 1.00 97.38 105 GLU A N 1
ATOM 804 C CA . GLU A 1 105 ? -36.065 -3.801 36.635 1.00 97.38 105 GLU A CA 1
ATOM 805 C C . GLU A 1 105 ? -36.268 -4.988 37.591 1.00 97.38 105 GLU A C 1
ATOM 807 O O . GLU A 1 105 ? -37.009 -4.890 38.573 1.00 97.38 105 GLU A O 1
ATOM 812 N N . GLU A 1 106 ? -35.565 -6.105 37.370 1.00 97.25 106 GLU A N 1
ATOM 813 C CA . GLU A 1 106 ? -35.613 -7.258 38.276 1.00 97.25 106 GLU A CA 1
ATOM 814 C C . GLU A 1 106 ? -35.101 -6.917 39.681 1.00 97.25 106 GLU A C 1
ATOM 816 O O . GLU A 1 106 ? -35.675 -7.347 40.687 1.00 97.25 106 GLU A O 1
ATOM 821 N N . ALA A 1 107 ? -34.007 -6.159 39.778 1.00 97.06 107 ALA A N 1
ATOM 822 C CA . ALA A 1 107 ? -33.450 -5.744 41.057 1.00 97.06 107 ALA A CA 1
ATOM 823 C C . ALA A 1 107 ? -34.401 -4.803 41.807 1.00 97.06 107 ALA A C 1
ATOM 825 O O . ALA A 1 107 ? -34.605 -4.987 43.008 1.00 97.06 107 ALA A O 1
ATOM 826 N N . GLU A 1 108 ? -35.017 -3.847 41.113 1.00 96.94 108 GLU A N 1
ATOM 827 C CA . GLU A 1 108 ? -36.021 -2.942 41.673 1.00 96.94 108 GLU A CA 1
ATOM 828 C C . GLU A 1 108 ? -37.251 -3.706 42.171 1.00 96.94 108 GLU A C 1
ATOM 830 O O . GLU A 1 108 ? -37.693 -3.480 43.301 1.00 96.94 108 GLU A O 1
ATOM 835 N N . ALA A 1 109 ? -37.746 -4.676 41.396 1.00 97.19 109 ALA A N 1
ATOM 836 C CA . ALA A 1 109 ? -38.854 -5.536 41.801 1.00 97.19 109 ALA A CA 1
ATOM 837 C C . ALA A 1 109 ? -38.518 -6.358 43.057 1.00 97.19 109 ALA A C 1
ATOM 839 O O . ALA A 1 109 ? -39.322 -6.417 43.991 1.00 97.19 109 ALA A O 1
ATOM 840 N N . ARG A 1 110 ? -37.312 -6.944 43.132 1.00 97.06 110 ARG A N 1
ATOM 841 C CA . ARG A 1 110 ? -36.848 -7.660 44.336 1.00 97.06 110 ARG A CA 1
ATOM 842 C C . ARG A 1 110 ? -36.752 -6.736 45.546 1.00 97.06 110 ARG A C 1
ATOM 844 O O . ARG A 1 110 ? -37.211 -7.106 46.622 1.00 97.06 110 ARG A O 1
ATOM 851 N N . ILE A 1 111 ? -36.192 -5.536 45.383 1.00 96.75 111 ILE A N 1
ATOM 852 C CA . ILE A 1 111 ? -36.094 -4.549 46.467 1.00 96.75 111 ILE A CA 1
ATOM 853 C C . ILE A 1 111 ? -37.491 -4.150 46.953 1.00 96.75 111 ILE A C 1
ATOM 855 O O . ILE A 1 111 ? -37.715 -4.082 48.161 1.00 96.75 111 ILE A O 1
ATOM 859 N N . ALA A 1 112 ? -38.437 -3.906 46.043 1.00 96.88 112 ALA A N 1
ATOM 860 C CA . ALA A 1 112 ? -39.815 -3.580 46.395 1.00 96.88 112 ALA A CA 1
ATOM 861 C C . ALA A 1 112 ? -40.494 -4.726 47.164 1.00 96.88 112 ALA A C 1
ATOM 863 O O . ALA A 1 112 ? -41.110 -4.479 48.201 1.00 96.88 112 ALA A O 1
ATOM 864 N N . ALA A 1 113 ? -40.319 -5.972 46.713 1.00 96.25 113 ALA A N 1
ATOM 865 C CA . ALA A 1 113 ? -40.841 -7.154 47.394 1.00 96.25 113 ALA A CA 1
ATOM 866 C C . ALA A 1 113 ? -40.254 -7.312 48.806 1.00 96.25 113 ALA A C 1
ATOM 868 O O . ALA A 1 113 ? -41.009 -7.430 49.768 1.00 96.25 113 ALA A O 1
ATOM 869 N N . SER A 1 114 ? -38.928 -7.219 48.960 1.00 95.81 114 SER A N 1
ATOM 870 C CA . SER A 1 114 ? -38.278 -7.311 50.274 1.00 95.81 114 SER A CA 1
ATOM 871 C C . SER A 1 114 ? -38.681 -6.174 51.216 1.00 95.81 114 SER A C 1
ATOM 873 O O . SER A 1 114 ? -38.793 -6.386 52.420 1.00 95.81 114 SER A O 1
ATOM 875 N N . ARG A 1 115 ? -38.929 -4.964 50.695 1.00 95.44 115 ARG A N 1
ATOM 876 C CA . ARG A 1 115 ? -39.463 -3.849 51.496 1.00 95.44 115 ARG A CA 1
ATOM 877 C C . ARG A 1 115 ? -40.881 -4.132 51.985 1.00 95.44 115 ARG A C 1
ATOM 879 O O . ARG A 1 115 ? -41.173 -3.851 53.143 1.00 95.44 115 ARG A O 1
ATOM 886 N N . ALA A 1 116 ? -41.741 -4.673 51.123 1.00 94.75 116 ALA A N 1
ATOM 887 C CA . ALA A 1 116 ? -43.107 -5.032 51.491 1.00 94.75 116 ALA A CA 1
ATOM 888 C C . ALA A 1 116 ? -43.133 -6.152 52.545 1.00 94.75 116 ALA A C 1
ATOM 890 O O . ALA A 1 116 ? -43.870 -6.051 53.522 1.00 94.75 116 ALA A O 1
ATOM 891 N N . GLU A 1 117 ? -42.287 -7.172 52.384 1.00 94.94 117 GLU A N 1
ATOM 892 C CA . GLU A 1 117 ? -42.130 -8.262 53.352 1.00 94.94 117 GLU A CA 1
ATOM 893 C C . GLU A 1 117 ? -41.625 -7.742 54.705 1.00 94.94 117 GLU A C 1
ATOM 895 O O . GLU A 1 117 ? -42.253 -7.986 55.731 1.00 94.94 117 GLU A O 1
ATOM 900 N N . ALA A 1 118 ? -40.560 -6.934 54.715 1.00 93.56 118 ALA A N 1
ATOM 901 C CA . ALA A 1 118 ? -40.037 -6.345 55.946 1.00 93.56 118 ALA A CA 1
ATOM 902 C C . ALA A 1 118 ? -41.067 -5.448 56.657 1.00 93.56 118 ALA A C 1
ATOM 904 O O . ALA A 1 118 ? -41.162 -5.477 57.882 1.00 93.56 118 ALA A O 1
ATOM 905 N N . ALA A 1 119 ? -41.856 -4.668 55.911 1.00 91.62 119 ALA A N 1
ATOM 906 C CA . ALA A 1 119 ? -42.923 -3.851 56.486 1.00 91.62 119 ALA A CA 1
ATOM 907 C C . ALA A 1 119 ? -44.031 -4.712 57.122 1.00 91.62 119 ALA A C 1
ATOM 909 O O . ALA A 1 119 ? -44.489 -4.395 58.220 1.00 91.62 119 ALA A O 1
ATOM 910 N N . ALA A 1 120 ? -44.420 -5.814 56.473 1.00 90.88 120 ALA A N 1
ATOM 911 C CA . ALA A 1 120 ? -45.410 -6.751 57.002 1.00 90.88 120 ALA A CA 1
ATOM 912 C C . ALA A 1 120 ? -44.913 -7.474 58.267 1.00 90.88 120 ALA A C 1
ATOM 914 O O . ALA A 1 120 ? -45.666 -7.620 59.232 1.00 90.88 120 ALA A O 1
ATOM 915 N N . GLU A 1 121 ? -43.639 -7.872 58.298 1.00 92.19 121 GLU A N 1
ATOM 916 C CA . GLU A 1 121 ? -43.007 -8.463 59.483 1.00 92.19 121 GLU A CA 1
ATOM 917 C C . GLU A 1 121 ? -42.960 -7.469 60.651 1.00 92.19 121 GLU A C 1
ATOM 919 O O . GLU A 1 121 ? -43.324 -7.820 61.774 1.00 92.19 121 GLU A O 1
ATOM 924 N N . ILE A 1 122 ? -42.601 -6.203 60.399 1.00 91.19 122 ILE A N 1
ATOM 925 C CA . ILE A 1 122 ? -42.636 -5.145 61.423 1.00 91.19 122 ILE A CA 1
ATOM 926 C C . ILE A 1 122 ? -44.059 -4.955 61.961 1.00 91.19 122 ILE A C 1
ATOM 928 O O . ILE A 1 122 ? -44.232 -4.868 63.176 1.00 91.19 122 ILE A O 1
ATOM 932 N N . GLU A 1 123 ? -45.076 -4.923 61.092 1.00 89.56 123 GLU A N 1
ATOM 933 C CA . GLU A 1 123 ? -46.480 -4.811 61.511 1.00 89.56 123 GLU A CA 1
ATOM 934 C C . GLU A 1 123 ? -46.895 -5.995 62.398 1.00 89.56 123 GLU A C 1
ATOM 936 O O . GLU A 1 123 ? -47.526 -5.795 63.440 1.00 89.56 123 GLU A O 1
ATOM 941 N N . SER A 1 124 ? -46.506 -7.222 62.033 1.00 89.00 124 SER A N 1
ATOM 942 C CA . SER A 1 124 ? -46.817 -8.409 62.834 1.00 89.00 124 SER A CA 1
ATOM 943 C C . SER A 1 124 ? -46.126 -8.372 64.196 1.00 89.00 124 SER A C 1
ATOM 945 O O . SER A 1 124 ? -46.795 -8.546 65.212 1.00 89.00 124 SER A O 1
ATOM 947 N N . VAL A 1 125 ? -44.821 -8.084 64.238 1.00 91.38 125 VAL A N 1
ATOM 948 C CA . VAL A 1 125 ? -44.052 -8.007 65.491 1.00 91.38 125 VAL A CA 1
ATOM 949 C C . VAL A 1 125 ? -44.574 -6.887 66.393 1.00 91.38 125 VAL A C 1
ATOM 951 O O . VAL A 1 125 ? -44.688 -7.072 67.605 1.00 91.38 125 VAL A O 1
ATOM 954 N N . ALA A 1 126 ? -44.930 -5.732 65.826 1.00 89.06 126 ALA A N 1
ATOM 955 C CA . ALA A 1 126 ? -45.509 -4.623 66.577 1.00 89.06 126 ALA A CA 1
ATOM 956 C C . ALA A 1 126 ? -46.900 -4.965 67.137 1.00 89.06 126 ALA A C 1
ATOM 958 O O . ALA A 1 126 ? -47.195 -4.615 68.281 1.00 89.06 126 ALA A O 1
ATOM 959 N N . ALA A 1 127 ? -47.741 -5.675 66.376 1.00 88.06 127 ALA A N 1
ATOM 960 C CA . ALA A 1 127 ? -49.042 -6.142 66.850 1.00 88.06 127 ALA A CA 1
ATOM 961 C C . ALA A 1 127 ? -48.905 -7.155 67.994 1.00 88.06 127 ALA A C 1
ATOM 963 O O . ALA A 1 127 ? -49.573 -6.999 69.019 1.00 88.06 127 ALA A O 1
ATOM 964 N N . ASP A 1 128 ? -48.007 -8.131 67.854 1.00 87.25 128 ASP A N 1
ATOM 965 C CA . ASP A 1 128 ? -47.741 -9.130 68.891 1.00 87.25 128 ASP A CA 1
ATOM 966 C C . ASP A 1 128 ? -47.194 -8.451 70.166 1.00 87.25 128 ASP A C 1
ATOM 968 O O . ASP A 1 128 ? -47.691 -8.690 71.269 1.00 87.25 128 ASP A O 1
ATOM 972 N N . ALA A 1 129 ? -46.253 -7.507 70.027 1.00 87.69 129 ALA A N 1
ATOM 973 C CA . ALA A 1 129 ? -45.732 -6.722 71.149 1.00 87.69 129 ALA A CA 1
ATOM 974 C C . ALA A 1 129 ? -46.814 -5.856 71.824 1.00 87.69 129 ALA A C 1
ATOM 976 O O . ALA A 1 129 ? -46.860 -5.768 73.054 1.00 87.69 129 ALA A O 1
ATOM 977 N N . ALA A 1 130 ? -47.711 -5.234 71.052 1.00 85.44 130 ALA A N 1
ATOM 978 C CA . ALA A 1 130 ? -48.815 -4.438 71.586 1.00 85.44 130 ALA A CA 1
ATOM 979 C C . ALA A 1 130 ? -49.826 -5.298 72.366 1.00 85.44 130 ALA A C 1
ATOM 981 O O . ALA A 1 130 ? -50.299 -4.871 73.423 1.00 85.44 130 ALA A O 1
ATOM 982 N N . GLN A 1 131 ? -50.129 -6.516 71.896 1.00 86.00 131 GLN A N 1
ATOM 983 C CA . GLN A 1 131 ? -50.965 -7.472 72.634 1.00 86.00 131 GLN A CA 1
ATOM 984 C C . GLN A 1 131 ? -50.316 -7.885 73.955 1.00 86.00 131 GLN A C 1
ATOM 986 O O . GLN A 1 131 ? -50.976 -7.875 74.999 1.00 86.00 131 GLN A O 1
ATOM 991 N N . ASP A 1 132 ? -49.021 -8.199 73.927 1.00 85.06 132 ASP A N 1
ATOM 992 C CA . ASP A 1 132 ? -48.259 -8.571 75.116 1.00 85.06 132 ASP A CA 1
ATOM 993 C C . ASP A 1 132 ? -48.247 -7.440 76.153 1.00 85.06 132 ASP A C 1
ATOM 995 O O . ASP A 1 132 ? -48.511 -7.676 77.335 1.00 85.06 132 ASP A O 1
ATOM 999 N N . ILE A 1 133 ? -48.023 -6.195 75.726 1.00 85.00 133 ILE A N 1
ATOM 1000 C CA . ILE A 1 133 ? -48.057 -5.023 76.611 1.00 85.00 133 ILE A CA 1
ATOM 1001 C C . ILE A 1 133 ? -49.467 -4.803 77.182 1.00 85.00 133 ILE A C 1
ATOM 1003 O O . ILE A 1 133 ? -49.611 -4.612 78.392 1.00 85.00 133 ILE A O 1
ATOM 1007 N N . ALA A 1 134 ? -50.513 -4.864 76.349 1.00 83.69 134 ALA A N 1
ATOM 1008 C CA . ALA A 1 134 ? -51.898 -4.665 76.784 1.00 83.69 134 ALA A CA 1
ATOM 1009 C C . ALA A 1 134 ? -52.347 -5.729 77.799 1.00 83.69 134 ALA A C 1
ATOM 1011 O O . ALA A 1 134 ? -52.986 -5.399 78.803 1.00 83.69 134 ALA A O 1
ATOM 1012 N N . SER A 1 135 ? -51.959 -6.990 77.583 1.00 84.38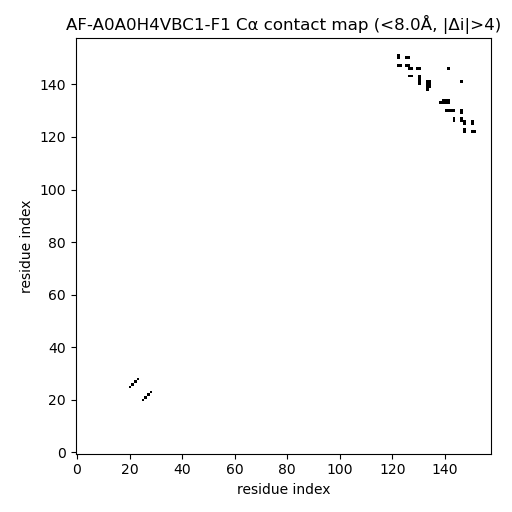 135 SER A N 1
ATOM 1013 C CA . SER A 1 135 ? -52.274 -8.087 78.501 1.00 84.38 135 SER A CA 1
ATOM 1014 C C . SER A 1 135 ? -51.593 -7.913 79.863 1.00 84.38 135 SER A C 1
ATOM 1016 O O . SER A 1 135 ? -52.242 -8.088 80.894 1.00 84.38 135 SER A O 1
ATOM 1018 N N . ARG A 1 136 ? -50.318 -7.497 79.890 1.00 84.75 136 ARG A N 1
ATOM 1019 C CA . ARG A 1 136 ? -49.546 -7.315 81.131 1.00 84.75 136 ARG A CA 1
ATOM 1020 C C . ARG A 1 136 ? -49.948 -6.069 81.918 1.00 84.75 136 ARG A C 1
ATOM 1022 O O . ARG A 1 136 ? -49.930 -6.110 83.144 1.00 84.75 136 ARG A O 1
ATOM 1029 N N . LEU A 1 137 ? -50.279 -4.968 81.240 1.00 83.81 137 LEU A N 1
ATOM 1030 C CA . LEU A 1 137 ? -50.546 -3.680 81.890 1.00 83.81 137 LEU A CA 1
ATOM 1031 C C . LEU A 1 137 ? -52.023 -3.484 82.255 1.00 83.81 137 LEU A C 1
ATOM 1033 O O . LEU A 1 137 ? -52.321 -2.984 83.335 1.00 83.81 137 LEU A O 1
ATOM 1037 N N . ALA A 1 138 ? -52.943 -3.865 81.364 1.00 78.81 138 ALA A N 1
ATOM 1038 C CA . ALA A 1 138 ? -54.376 -3.620 81.535 1.00 78.81 138 ALA A CA 1
ATOM 1039 C C . ALA A 1 138 ? -55.173 -4.878 81.923 1.00 78.81 138 ALA A C 1
ATOM 1041 O O . ALA A 1 138 ? -56.352 -4.762 82.246 1.00 78.81 138 ALA A O 1
ATOM 1042 N N . SER A 1 139 ? -54.562 -6.075 81.903 1.00 77.88 139 SER A N 1
ATOM 1043 C CA . SER A 1 139 ? -55.254 -7.369 82.087 1.00 77.88 139 SER A CA 1
ATOM 1044 C C . SER A 1 139 ? -56.414 -7.598 81.101 1.00 77.88 139 SER A C 1
ATOM 1046 O O . SER A 1 139 ? -57.343 -8.353 81.383 1.00 77.88 139 SER A O 1
ATOM 1048 N N . VAL A 1 140 ? -56.368 -6.949 79.931 1.00 75.31 140 VAL A N 1
ATOM 1049 C CA . VAL A 1 140 ? -57.364 -7.086 78.857 1.00 75.31 140 VAL A CA 1
ATOM 1050 C C . VAL A 1 140 ? -56.780 -7.962 77.750 1.00 75.31 140 VAL A C 1
ATOM 1052 O O . VAL A 1 140 ? -55.680 -7.694 77.269 1.00 75.31 140 VAL A O 1
ATOM 1055 N N . SER A 1 141 ? -57.511 -8.993 77.308 1.00 75.12 141 SER A N 1
ATOM 1056 C CA . SER A 1 141 ? -57.115 -9.773 76.129 1.00 75.12 141 SER A CA 1
ATOM 1057 C C . SER A 1 141 ? -57.590 -9.076 74.853 1.00 75.12 141 SER A C 1
ATOM 1059 O O . SER A 1 141 ? -58.790 -9.020 74.578 1.00 75.12 141 SER A O 1
ATOM 1061 N N . VAL A 1 142 ? -56.656 -8.566 74.058 1.00 77.12 142 VAL A N 1
ATOM 1062 C CA . VAL A 1 142 ? -56.941 -8.014 72.728 1.00 77.12 142 VAL A CA 1
ATOM 1063 C C . VAL A 1 142 ? -56.730 -9.117 71.693 1.00 77.12 142 VAL A C 1
ATOM 1065 O O . VAL A 1 142 ? -55.750 -9.853 71.774 1.00 77.12 142 VAL A O 1
ATOM 1068 N N . THR A 1 143 ? -57.639 -9.258 70.725 1.00 81.62 143 THR A N 1
ATOM 1069 C CA . THR A 1 143 ? -57.464 -10.237 69.636 1.00 81.62 143 THR A CA 1
ATOM 1070 C C . THR A 1 143 ? -56.410 -9.760 68.633 1.00 81.62 143 THR A C 1
ATOM 1072 O O . THR A 1 143 ? -56.265 -8.555 68.416 1.00 81.62 143 THR A O 1
ATOM 1075 N N . GLN A 1 144 ? -55.711 -10.691 67.976 1.00 76.75 144 GLN A N 1
ATOM 1076 C CA . GLN A 1 144 ? -54.626 -10.359 67.039 1.00 76.75 144 GLN A CA 1
ATOM 1077 C C . GLN A 1 144 ? -55.115 -9.490 65.870 1.00 76.75 144 GLN A C 1
ATOM 1079 O O . GLN A 1 144 ? -54.429 -8.567 65.440 1.00 76.75 144 GLN A O 1
ATOM 1084 N N . ALA A 1 145 ? -56.349 -9.719 65.411 1.00 79.06 145 ALA A N 1
ATOM 1085 C CA . ALA A 1 145 ? -56.975 -8.913 64.368 1.00 79.06 145 ALA A CA 1
ATOM 1086 C C . ALA A 1 145 ? -57.199 -7.453 64.805 1.00 79.06 145 ALA A C 1
ATOM 1088 O O . ALA A 1 145 ? -56.976 -6.532 64.022 1.00 79.06 145 ALA A O 1
ATOM 1089 N N . THR A 1 146 ? -57.614 -7.226 66.056 1.00 79.19 146 THR A N 1
ATOM 1090 C CA . THR A 1 146 ? -57.813 -5.873 66.599 1.00 79.19 146 THR A CA 1
ATOM 1091 C C . THR A 1 146 ? -56.480 -5.154 66.816 1.00 79.19 146 THR A C 1
ATOM 1093 O O . THR A 1 146 ? -56.378 -3.969 66.511 1.00 79.19 146 THR A O 1
ATOM 1096 N N . ALA A 1 147 ? -55.457 -5.869 67.294 1.00 78.25 147 ALA A N 1
ATOM 1097 C CA . ALA A 1 147 ? -54.125 -5.312 67.517 1.00 78.25 147 ALA A CA 1
ATOM 1098 C C . ALA A 1 147 ? -53.430 -4.913 66.207 1.00 78.25 147 ALA A C 1
ATOM 1100 O O . ALA A 1 147 ? -52.949 -3.787 66.107 1.00 78.25 147 ALA A O 1
ATOM 1101 N N . ARG A 1 148 ? -53.457 -5.775 65.178 1.00 80.62 148 ARG A N 1
ATOM 1102 C CA . ARG A 1 148 ? -52.927 -5.438 63.844 1.00 80.62 148 ARG A CA 1
ATOM 1103 C C . ARG A 1 148 ? -53.600 -4.203 63.261 1.00 80.62 148 ARG A C 1
ATOM 1105 O O . ARG A 1 148 ? -52.912 -3.273 62.868 1.00 80.62 148 ARG A O 1
ATOM 1112 N N . LYS A 1 149 ? -54.936 -4.138 63.295 1.00 83.75 149 LYS A N 1
ATOM 1113 C CA . LYS A 1 149 ? -55.679 -2.990 62.756 1.00 83.75 149 LYS A CA 1
ATOM 1114 C C . LYS A 1 149 ? -55.309 -1.667 63.447 1.00 83.75 149 LYS A C 1
ATOM 1116 O O . LYS A 1 149 ? -55.134 -0.661 62.769 1.00 83.75 149 LYS A O 1
ATOM 1121 N N . ALA A 1 150 ? -55.145 -1.679 64.772 1.00 81.31 150 ALA A N 1
ATOM 1122 C CA . ALA A 1 150 ? -54.746 -0.496 65.537 1.00 81.31 150 ALA A CA 1
ATOM 1123 C C . ALA A 1 150 ? -53.289 -0.071 65.267 1.00 81.31 150 ALA A C 1
ATOM 1125 O O . ALA A 1 150 ? -53.007 1.121 65.166 1.00 81.31 150 ALA A O 1
ATOM 1126 N N . VAL A 1 151 ? -52.366 -1.030 65.117 1.00 82.94 151 VAL A N 1
ATOM 1127 C CA . VAL A 1 151 ? -50.971 -0.757 64.727 1.00 82.94 151 VAL A CA 1
ATOM 1128 C C . VAL A 1 151 ? -50.902 -0.189 63.311 1.00 82.94 151 VAL A C 1
ATOM 1130 O O . VAL A 1 151 ? -50.174 0.770 63.074 1.00 82.94 151 VAL A O 1
ATOM 1133 N N . GLN A 1 152 ? -51.697 -0.726 62.387 1.00 81.88 152 GLN A N 1
ATOM 1134 C CA . GLN A 1 152 ? -51.752 -0.265 61.004 1.00 81.88 152 GLN A CA 1
ATOM 1135 C C . GLN A 1 152 ? -52.290 1.174 60.908 1.00 81.88 152 GLN A C 1
ATOM 1137 O O . GLN A 1 152 ? -51.685 2.006 60.237 1.00 81.88 152 GLN A O 1
ATOM 1142 N N . GLU A 1 153 ? -53.355 1.514 61.647 1.00 83.12 153 GLU A N 1
ATOM 1143 C CA . GLU A 1 153 ? -53.837 2.902 61.772 1.00 83.12 153 GLU A CA 1
ATOM 1144 C C . GLU A 1 153 ? -52.775 3.830 62.390 1.00 83.12 153 GLU A C 1
ATOM 1146 O O . GLU A 1 153 ? -52.580 4.945 61.906 1.00 83.12 153 GLU A O 1
ATOM 1151 N N . ALA A 1 154 ? -52.041 3.376 63.412 1.00 80.19 154 ALA A N 1
ATOM 1152 C CA . ALA A 1 154 ? -50.986 4.170 64.043 1.00 80.19 154 ALA A CA 1
ATOM 1153 C C . ALA A 1 154 ? -49.776 4.413 63.119 1.00 80.19 154 ALA A C 1
ATOM 1155 O O . ALA A 1 154 ? -49.220 5.508 63.131 1.00 80.19 154 ALA A O 1
ATOM 1156 N N . MET A 1 155 ? -49.389 3.431 62.296 1.00 77.06 155 MET A N 1
ATOM 1157 C CA . MET A 1 155 ? -48.272 3.554 61.346 1.00 77.06 155 MET A CA 1
ATOM 1158 C C . MET A 1 155 ? -48.600 4.410 60.113 1.00 77.06 155 MET A C 1
ATOM 1160 O O . MET A 1 155 ? -47.686 4.905 59.466 1.00 77.06 155 MET A O 1
ATOM 1164 N N . ILE A 1 156 ? -49.881 4.595 59.774 1.00 76.12 156 ILE A N 1
ATOM 1165 C CA . ILE A 1 156 ? -50.315 5.485 58.679 1.00 76.12 156 ILE A CA 1
ATOM 1166 C C . ILE A 1 156 ? -50.3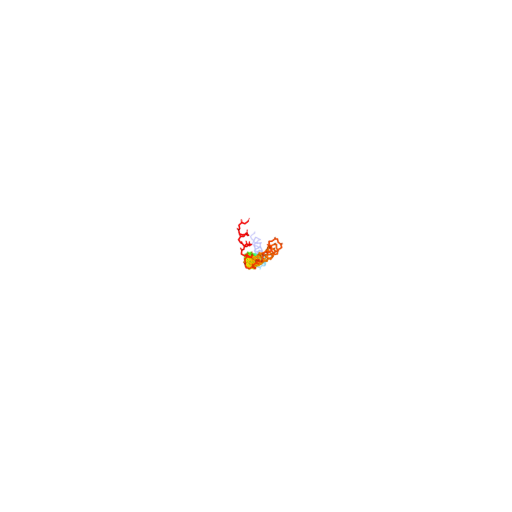24 6.963 59.118 1.00 76.12 156 ILE A C 1
ATOM 1168 O O . ILE A 1 156 ? -50.201 7.858 58.281 1.00 76.12 156 ILE A O 1
ATOM 1172 N N . HIS A 1 157 ? -50.486 7.230 60.418 1.00 60.97 157 HIS A N 1
ATOM 1173 C CA . HIS A 1 157 ? -50.629 8.579 60.979 1.00 60.97 157 HIS A CA 1
ATOM 1174 C C . HIS A 1 157 ? -49.382 9.124 61.703 1.00 60.97 157 HIS A C 1
ATOM 1176 O O . HIS A 1 157 ? -49.407 10.289 62.110 1.00 60.97 157 HIS A O 1
ATOM 1182 N N . GLY A 1 158 ? -48.331 8.318 61.880 1.00 50.56 158 GLY A N 1
ATOM 1183 C CA . GLY A 1 158 ? -47.031 8.724 62.440 1.00 50.56 158 GLY A CA 1
ATOM 1184 C C . GLY A 1 158 ? -45.999 9.025 61.364 1.00 50.56 158 GLY A C 1
ATOM 1185 O O . GLY A 1 158 ? -45.182 9.942 61.600 1.00 50.56 158 GLY A O 1
#

Sequence (158 aa):
MSEIWSSQLFWLLVIFGLVYVVIGRGMVPKVMQTVGLRDSQIAGDLAAAQAARDAADEAEEAWRKRENENRERAQDLVNEAKAKAQASTEAKLAEVQAGIDSQLEEAEARIAASRAEAAAEIESVAADAAQDIASRLASVSVTQATARKAVQEAMIHG

Secondary structure (DSSP, 8-state):
-HHHHHHHHHHHHHHHHHHHHHIIIIIHHHHHHHHHHHHHHHHHHHHHHHHHHHHHHHHHHHHHHHHHHHHHHHHHHHHHHHHHHHHHHHHHHHHHHHHHHHHHHHHHHHHHHHHHHHHHHHHHHHHHHHHHHHHHHH-----HHHHHHHHHHHHHH-

pLDDT: mean 91.49, std 9.22, range [50.56, 98.31]

Organism: NCBI:txid1648404

InterPro domains:
  IPR002146 ATP synthase, F0 complex, subunit b/b', bacterial/chloroplast [MF_01398] (3-140)
  IPR002146 ATP synthase, F0 complex, subunit b/b', bacterial/chloroplast [PF00430] (9-137)
  IPR050059 ATP synthase B chain [PTHR33445] (9-154)

Radius of gyration: 62.04 Å; Cα contacts (8 Å, |Δi|>4): 30; chains: 1; bounding box: 114×33×164 Å

Solvent-accessible surface area (backbone atoms only — not comparable to full-atom values): 8447 Å² total; per-residue (Å²): 123,66,67,65,55,50,53,53,51,50,54,49,50,53,53,50,51,52,51,49,49,48,41,62,73,50,50,50,55,54,53,52,49,54,51,52,52,50,53,52,47,53,52,49,54,50,51,52,53,48,53,54,47,54,54,48,53,52,51,48,52,55,47,54,52,51,51,51,54,49,50,50,52,52,52,49,52,52,50,51,52,49,52,54,50,50,54,54,49,53,54,50,50,53,53,51,48,54,54,51,52,51,51,48,54,54,49,52,52,51,51,52,49,54,50,52,51,52,52,51,50,51,48,50,54,50,18,54,50,50,38,54,48,39,35,73,75,69,72,44,89,64,53,71,72,61,34,36,53,52,48,52,57,50,66,75,75,108

Foldseek 3Di:
DVVVVVVVVVVVCVVVVVVCCCCVVPVVVVVVVVVVVVVVVVVVVVVVVVVVVVVVVVVVVVVVVVVVVVVVVVVVVVVVVVVVVVVVVVVVVVVVVVVVVVVVVVVVVVVVVVVVVVVVVVLQVQLVVVQVCCCVPVVDHDDSVRSSVVSVVVVVVD